Protein AF-A0A9E6U0I1-F1 (afdb_monomer)

Structure (mmCIF, N/CA/C/O backbone):
data_AF-A0A9E6U0I1-F1
#
_entry.id   AF-A0A9E6U0I1-F1
#
loop_
_atom_site.group_PDB
_atom_site.id
_atom_site.type_symbol
_atom_site.label_atom_id
_atom_site.label_alt_id
_atom_site.label_comp_id
_atom_site.label_asym_id
_atom_site.label_entity_id
_atom_site.label_seq_id
_atom_site.pdbx_PDB_ins_code
_atom_site.Cartn_x
_atom_site.Cartn_y
_atom_site.Cartn_z
_atom_site.occupancy
_atom_site.B_iso_or_equiv
_atom_site.auth_seq_id
_atom_site.auth_comp_id
_atom_site.auth_asym_id
_atom_site.auth_atom_id
_atom_site.pdbx_PDB_model_num
ATOM 1 N N . MET A 1 1 ? -12.932 24.881 -24.043 1.00 37.88 1 MET A N 1
ATOM 2 C CA . MET A 1 1 ? -13.540 24.604 -22.720 1.00 37.88 1 MET A CA 1
ATOM 3 C C . MET A 1 1 ? -12.511 23.912 -21.835 1.00 37.88 1 MET A C 1
ATOM 5 O O . MET A 1 1 ? -12.305 22.709 -21.944 1.00 37.88 1 MET A O 1
ATOM 9 N N . THR A 1 2 ? -11.794 24.676 -21.018 1.00 37.19 2 THR A N 1
ATOM 10 C CA . THR A 1 2 ? -10.800 24.166 -20.067 1.00 37.19 2 THR A CA 1
ATOM 11 C C . THR A 1 2 ? -11.525 23.614 -18.839 1.00 37.19 2 THR A C 1
ATOM 13 O O . THR A 1 2 ? -12.132 24.355 -18.073 1.00 37.19 2 THR A O 1
A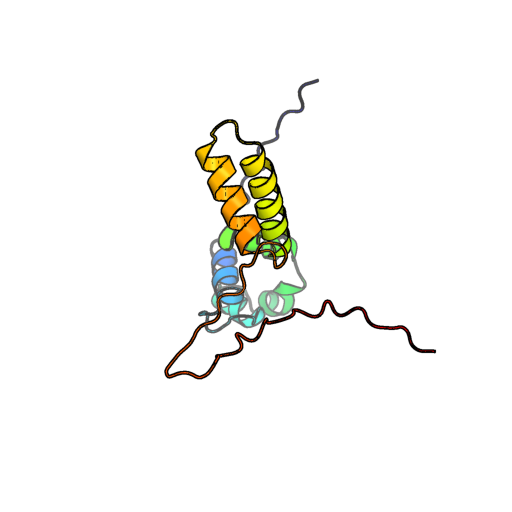TOM 16 N N . LYS A 1 3 ? -11.506 22.287 -18.661 1.00 42.38 3 LYS A N 1
ATOM 17 C CA . LYS A 1 3 ? -12.013 21.639 -17.444 1.00 42.38 3 LYS A CA 1
ATOM 18 C C . LYS A 1 3 ? -11.131 22.084 -16.276 1.00 42.38 3 LYS A C 1
ATOM 20 O O . LYS A 1 3 ? -9.962 21.702 -16.217 1.00 42.38 3 LYS A O 1
ATOM 25 N N . SER A 1 4 ? -11.662 22.905 -15.371 1.00 42.56 4 SER A N 1
ATOM 26 C CA . SER A 1 4 ? -10.955 23.251 -14.142 1.00 42.56 4 SER A CA 1
ATOM 27 C C . SER A 1 4 ? -10.751 21.970 -13.327 1.00 42.56 4 SER A C 1
ATOM 29 O O . SER A 1 4 ? -11.694 21.242 -13.012 1.00 42.56 4 SER A O 1
ATOM 31 N N . LYS A 1 5 ? -9.491 21.642 -13.023 1.00 46.53 5 LYS A N 1
ATOM 32 C CA . LYS A 1 5 ? -9.167 20.645 -12.000 1.00 46.53 5 LYS A CA 1
ATOM 33 C C . LYS A 1 5 ? -9.635 21.225 -10.668 1.00 46.53 5 LYS A C 1
ATOM 35 O O . LYS A 1 5 ? -8.918 22.012 -10.056 1.00 46.53 5 LYS A O 1
ATOM 40 N N . GLN A 1 6 ? -10.837 20.863 -10.231 1.00 43.41 6 GLN A N 1
ATOM 41 C CA . GLN A 1 6 ? -11.248 21.083 -8.850 1.00 43.41 6 GLN A CA 1
ATOM 42 C C . GLN A 1 6 ? -10.258 20.332 -7.954 1.00 43.41 6 GLN A C 1
ATOM 44 O O . GLN A 1 6 ? -10.206 19.101 -7.948 1.00 43.41 6 GLN A O 1
ATOM 49 N N . LYS A 1 7 ? -9.410 21.089 -7.253 1.00 43.88 7 LYS A N 1
ATOM 50 C CA . LYS A 1 7 ? -8.525 20.586 -6.203 1.00 43.88 7 LYS A CA 1
ATOM 51 C C . LYS A 1 7 ? -9.449 20.001 -5.130 1.00 43.88 7 LYS A C 1
ATOM 53 O O . LYS A 1 7 ? -10.224 20.743 -4.529 1.00 43.88 7 LYS A O 1
ATOM 58 N N . ALA A 1 8 ? -9.470 18.675 -4.991 1.00 49.97 8 ALA A N 1
ATOM 59 C CA . ALA A 1 8 ? -10.316 18.005 -4.009 1.00 49.97 8 ALA A CA 1
ATOM 60 C C . ALA A 1 8 ? -9.997 18.580 -2.621 1.00 49.97 8 ALA A C 1
ATOM 62 O O . ALA A 1 8 ? -8.826 18.632 -2.251 1.00 49.97 8 ALA A O 1
ATOM 63 N N . LYS A 1 9 ? -11.016 19.060 -1.895 1.00 55.59 9 LYS A N 1
ATOM 64 C CA . LYS A 1 9 ? -10.863 19.473 -0.493 1.00 55.59 9 LYS A CA 1
ATOM 65 C C . LYS A 1 9 ? -10.225 18.316 0.276 1.00 55.59 9 LYS A C 1
ATOM 67 O O . LYS A 1 9 ? -10.755 17.205 0.240 1.00 55.59 9 LYS A O 1
ATOM 72 N N . GLU A 1 10 ? -9.106 18.594 0.931 1.00 61.09 10 GLU A N 1
ATOM 73 C CA . GLU A 1 10 ? -8.453 17.682 1.868 1.00 61.09 10 GLU A CA 1
ATOM 74 C C . GLU A 1 10 ? -9.483 17.301 2.937 1.00 61.09 10 GLU A C 1
ATOM 76 O O . GLU A 1 10 ? -10.172 18.161 3.494 1.00 61.09 10 GLU A O 1
ATOM 81 N N . LYS A 1 11 ? -9.717 16.001 3.112 1.00 68.06 11 LYS A N 1
ATOM 82 C CA . LYS A 1 11 ? -10.776 15.512 3.991 1.00 68.06 11 LYS A CA 1
ATOM 83 C C . LYS A 1 11 ? -10.214 15.507 5.408 1.00 68.06 11 LYS A C 1
ATOM 85 O O . LYS A 1 11 ? -9.438 14.627 5.755 1.00 68.06 11 LYS A O 1
ATOM 90 N N . GLU A 1 12 ? -10.570 16.505 6.208 1.00 81.25 12 GLU A N 1
ATOM 91 C CA . GLU A 1 12 ? -10.095 16.588 7.591 1.00 81.25 12 GLU A CA 1
ATOM 92 C C . GLU A 1 12 ? -10.776 15.517 8.458 1.00 81.25 12 GLU A C 1
ATOM 94 O O . GLU A 1 12 ? -11.998 15.514 8.634 1.00 81.25 12 GLU A O 1
ATOM 99 N N . PHE A 1 13 ? -9.979 14.589 8.992 1.00 87.38 13 PHE A N 1
ATOM 100 C CA . PHE A 1 13 ? -10.427 13.583 9.955 1.00 87.38 13 PHE A CA 1
ATOM 101 C C . PHE A 1 13 ? -10.227 14.079 11.384 1.00 87.38 13 P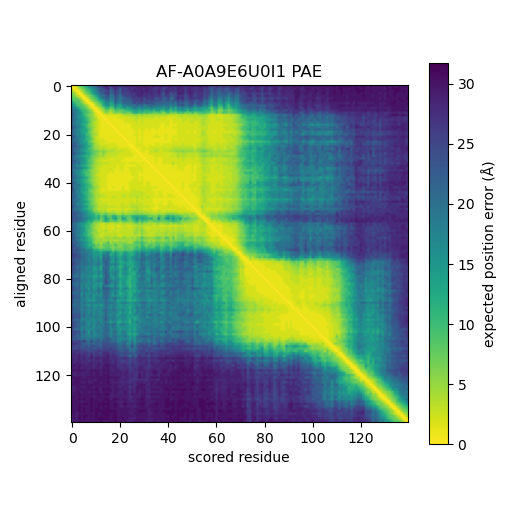HE A C 1
ATOM 103 O O . PHE A 1 13 ? -9.235 14.734 11.703 1.00 87.38 13 PHE A O 1
ATOM 110 N N . THR A 1 14 ? -11.139 13.714 12.283 1.00 90.69 14 THR A N 1
ATOM 111 C CA . THR A 1 14 ? -10.980 14.048 13.700 1.00 90.69 14 THR A CA 1
ATOM 112 C C . THR A 1 14 ? -9.870 13.204 14.342 1.00 90.69 14 THR A C 1
ATOM 114 O O . THR A 1 14 ? -9.621 12.070 13.916 1.00 90.69 14 THR A O 1
ATOM 117 N N . PRO A 1 15 ? -9.250 13.671 15.443 1.00 90.44 15 PRO A N 1
ATOM 118 C CA . PRO A 1 15 ? -8.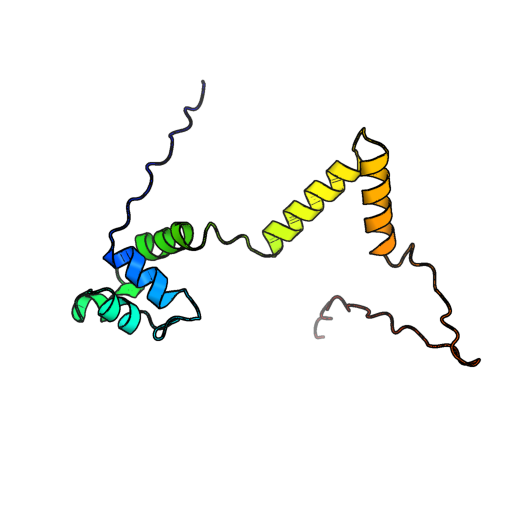253 12.882 16.168 1.00 90.44 15 PRO A CA 1
ATOM 119 C C . PRO A 1 15 ? -8.760 11.500 16.611 1.00 90.44 15 PRO A C 1
ATOM 121 O O . PRO A 1 15 ? -7.991 10.542 16.647 1.00 90.44 15 PRO A O 1
ATOM 124 N N . GLN A 1 16 ? -10.055 11.368 16.924 1.00 91.88 16 GLN A N 1
ATOM 125 C CA . GLN A 1 16 ? -10.660 10.076 17.271 1.00 91.88 16 GLN A CA 1
ATOM 126 C C . GLN A 1 16 ? -10.728 9.132 16.064 1.00 91.88 16 GLN A C 1
ATOM 128 O O . GLN A 1 16 ? -10.446 7.944 16.197 1.00 91.88 16 GLN A O 1
ATOM 133 N N . GLN A 1 17 ? -11.057 9.647 14.877 1.00 91.94 17 GLN A N 1
ATOM 134 C CA . GLN A 1 17 ? -11.104 8.853 13.646 1.00 91.94 17 GLN A CA 1
ATOM 135 C C . GLN A 1 17 ? -9.716 8.336 13.256 1.00 91.94 17 GLN A C 1
ATOM 137 O O . GLN A 1 17 ? -9.576 7.167 12.899 1.00 91.94 17 GLN A O 1
ATOM 142 N N . ILE A 1 18 ? -8.690 9.178 13.402 1.00 90.06 18 ILE A N 1
ATOM 143 C CA . ILE A 1 18 ? -7.293 8.798 13.163 1.00 90.06 18 ILE A CA 1
ATOM 144 C C . ILE A 1 18 ? -6.856 7.719 14.161 1.00 90.06 18 ILE A C 1
ATOM 146 O O . ILE A 1 18 ? -6.359 6.671 13.752 1.00 90.06 18 ILE A O 1
ATOM 150 N N . LYS A 1 19 ? -7.113 7.913 15.464 1.00 92.69 19 LYS A N 1
ATOM 151 C CA . LYS A 1 19 ? -6.806 6.909 16.501 1.00 92.69 19 LYS A CA 1
ATOM 152 C C . LYS A 1 19 ? -7.498 5.576 16.236 1.00 92.69 19 LYS A C 1
ATOM 154 O O . LYS A 1 19 ? -6.864 4.533 16.361 1.00 92.69 19 LYS A O 1
ATOM 159 N N . PHE A 1 20 ? -8.774 5.598 15.851 1.00 93.69 20 PHE A N 1
ATOM 160 C CA . PHE A 1 20 ? -9.503 4.385 15.482 1.00 93.69 20 PHE A CA 1
ATOM 161 C C . PHE A 1 20 ? -8.802 3.647 14.345 1.00 93.69 20 PHE A C 1
ATOM 163 O O . PHE A 1 20 ? -8.568 2.447 14.452 1.00 93.69 20 PHE A O 1
ATOM 170 N N . ALA A 1 21 ? -8.437 4.361 13.282 1.00 90.69 21 ALA A N 1
ATOM 171 C CA . ALA A 1 21 ? -7.783 3.759 12.135 1.00 90.69 21 ALA A CA 1
ATOM 172 C C . ALA A 1 21 ? -6.418 3.157 12.503 1.00 90.69 21 ALA A C 1
ATOM 174 O O . ALA A 1 21 ? -6.143 2.018 12.133 1.00 90.69 21 ALA A O 1
ATOM 175 N N . MET A 1 22 ? -5.612 3.854 13.309 1.00 89.75 22 MET A N 1
ATOM 176 C CA . MET A 1 22 ? -4.360 3.303 13.838 1.00 89.75 22 MET A CA 1
ATOM 177 C C . MET A 1 22 ? -4.602 2.015 14.634 1.00 89.75 22 MET A C 1
ATOM 179 O O . MET A 1 22 ? -3.914 1.021 14.433 1.00 89.75 22 MET A O 1
ATOM 183 N N . PHE A 1 23 ? -5.611 2.001 15.505 1.00 93.62 23 PHE A N 1
ATOM 184 C CA . PHE A 1 23 ? -5.922 0.842 16.337 1.00 93.62 23 PHE A CA 1
ATOM 185 C C . PHE A 1 23 ? -6.565 -0.333 15.595 1.00 93.62 23 PHE A C 1
ATOM 187 O O . PHE A 1 23 ? -6.552 -1.452 16.107 1.00 93.62 23 PHE A O 1
ATOM 194 N N . TYR A 1 24 ? -7.197 -0.087 14.449 1.00 92.25 24 TYR A N 1
ATOM 195 C CA . TYR A 1 24 ? -7.928 -1.107 13.701 1.00 92.25 24 TYR A CA 1
ATOM 196 C C . TYR A 1 24 ? -7.097 -1.703 12.559 1.00 92.25 24 TYR A C 1
ATOM 198 O O . TYR A 1 24 ? -7.192 -2.904 12.313 1.00 92.25 24 TYR A O 1
ATOM 206 N N . TYR A 1 25 ? -6.262 -0.894 11.895 1.00 87.56 25 TYR A N 1
ATOM 207 C CA . TYR A 1 25 ? -5.539 -1.294 10.682 1.00 87.56 25 TYR A CA 1
ATOM 208 C C . TYR A 1 25 ? -4.045 -1.566 10.873 1.00 87.56 25 TYR A C 1
ATOM 210 O O . TYR A 1 25 ? -3.453 -2.186 9.992 1.00 87.56 25 TYR A O 1
ATOM 218 N N . LEU A 1 26 ? -3.420 -1.134 11.974 1.00 86.44 26 LEU A N 1
ATOM 219 C CA . LEU A 1 26 ? -2.009 -1.444 12.224 1.00 86.44 26 LEU A CA 1
ATOM 220 C C . LEU A 1 26 ? -1.877 -2.826 12.882 1.00 86.44 26 LEU A C 1
ATOM 222 O O . LEU A 1 26 ? -2.454 -3.006 13.957 1.00 86.44 26 LEU A O 1
ATOM 226 N N . PRO A 1 27 ? -1.119 -3.772 12.290 1.00 87.12 27 PRO A N 1
ATOM 227 C CA . PRO A 1 27 ? -0.939 -5.123 12.834 1.00 87.12 27 PRO A CA 1
ATOM 228 C C . PRO A 1 27 ? -0.401 -5.144 14.267 1.00 87.12 27 PRO A C 1
ATOM 230 O O . PRO A 1 27 ? -0.800 -5.988 15.062 1.00 87.12 27 PRO A O 1
ATOM 233 N N . ASP A 1 28 ? 0.439 -4.168 14.614 1.00 88.50 28 ASP A N 1
ATOM 234 C CA . ASP A 1 28 ? 1.053 -4.049 15.942 1.00 88.50 28 ASP A CA 1
ATOM 235 C C . ASP A 1 28 ? 0.078 -3.518 17.007 1.00 88.50 28 ASP A C 1
ATOM 237 O O . ASP A 1 28 ? 0.409 -3.428 18.192 1.00 88.50 28 ASP A O 1
ATOM 241 N N . SER A 1 29 ? -1.139 -3.127 16.613 1.00 89.12 29 SER A N 1
ATOM 242 C CA . SER A 1 29 ? -2.140 -2.669 17.564 1.00 89.12 29 SER A CA 1
ATOM 243 C C . SER A 1 29 ? -2.734 -3.838 18.361 1.00 89.12 29 SER A C 1
ATOM 245 O O . SER A 1 29 ? -3.210 -4.803 17.762 1.00 89.12 29 SER A O 1
ATOM 247 N N . PRO A 1 30 ? -2.900 -3.705 19.694 1.00 92.00 30 PRO A N 1
ATOM 248 C CA . PRO A 1 30 ? -3.608 -4.694 20.517 1.00 92.00 30 PRO A CA 1
ATOM 249 C C . PRO A 1 30 ? -5.059 -4.971 20.094 1.00 92.00 30 PRO A C 1
ATOM 251 O O . PRO A 1 30 ? -5.674 -5.923 20.564 1.00 92.00 30 PRO A O 1
ATOM 254 N N . THR A 1 31 ? -5.643 -4.103 19.266 1.00 95.50 31 THR A N 1
ATOM 255 C CA . THR A 1 31 ? -7.024 -4.211 18.779 1.00 95.50 31 THR A CA 1
ATOM 256 C C . THR A 1 31 ? -7.099 -4.362 17.262 1.00 95.50 31 THR A C 1
ATOM 258 O O . THR A 1 31 ? -8.157 -4.113 16.683 1.00 95.50 31 THR A O 1
ATOM 261 N N . TYR A 1 32 ? -5.996 -4.756 16.617 1.00 92.19 32 TYR A N 1
ATOM 262 C CA . TYR A 1 32 ? -5.944 -4.982 15.177 1.00 92.19 32 TYR A CA 1
ATOM 263 C C . TYR A 1 32 ? -7.096 -5.885 14.712 1.00 92.19 32 TYR A C 1
ATOM 265 O O . TYR A 1 32 ? -7.382 -6.919 15.317 1.00 92.19 32 TYR A O 1
ATOM 273 N N . GLY A 1 33 ? -7.816 -5.457 13.673 1.00 89.88 33 GLY A N 1
ATOM 274 C CA . GLY A 1 33 ? -8.964 -6.191 13.137 1.00 89.88 33 GLY A CA 1
ATOM 275 C C . GLY A 1 33 ? -10.211 -6.225 14.037 1.00 89.88 33 GLY A C 1
ATOM 276 O O . GLY A 1 33 ? -11.244 -6.744 13.611 1.00 89.88 33 GLY A O 1
ATOM 277 N N . ASN A 1 34 ? -10.197 -5.616 15.231 1.00 95.19 34 ASN A N 1
ATOM 278 C CA . ASN A 1 34 ? -11.341 -5.569 16.146 1.00 95.19 34 ASN A CA 1
ATOM 279 C C . ASN A 1 34 ? -11.975 -4.172 16.224 1.00 95.19 34 ASN A C 1
ATOM 281 O O . ASN A 1 34 ? -11.694 -3.385 17.128 1.00 95.19 34 ASN A O 1
ATOM 285 N N . ALA A 1 35 ? -12.910 -3.887 15.314 1.00 93.44 35 ALA A N 1
ATOM 286 C CA . ALA A 1 35 ? -13.475 -2.548 15.144 1.00 93.44 35 ALA A CA 1
ATOM 287 C C . ALA A 1 35 ? -14.107 -1.974 16.424 1.00 93.44 35 ALA A C 1
ATOM 289 O O . ALA A 1 35 ? -13.920 -0.799 16.737 1.00 93.44 35 ALA A O 1
ATOM 290 N N . ARG A 1 36 ? -14.835 -2.790 17.198 1.00 95.12 36 ARG A N 1
ATOM 291 C CA . ARG A 1 36 ? -15.469 -2.316 18.436 1.00 95.12 36 ARG A CA 1
ATOM 292 C C . ARG A 1 36 ? -14.421 -1.908 19.469 1.00 95.12 36 ARG A C 1
ATOM 294 O O . ARG A 1 36 ? -14.551 -0.844 20.069 1.00 95.12 36 ARG A O 1
ATOM 301 N N . GLN A 1 37 ? -13.405 -2.741 19.686 1.00 97.19 37 GLN A N 1
ATOM 302 C CA . GLN A 1 37 ? -12.364 -2.448 20.671 1.00 97.19 37 GLN A CA 1
ATOM 303 C C . GLN A 1 37 ? -11.497 -1.264 20.233 1.00 97.19 37 GLN A C 1
ATOM 305 O O . GLN A 1 37 ? -11.237 -0.381 21.047 1.00 97.19 37 GLN A O 1
ATOM 310 N N . SER A 1 38 ? -11.138 -1.174 18.948 1.00 96.31 38 SER A N 1
ATOM 311 C CA . SER A 1 38 ? -10.421 -0.018 18.396 1.00 96.31 38 SER A CA 1
ATOM 312 C C . SER A 1 38 ? -11.208 1.282 18.589 1.00 96.31 38 SER A C 1
ATOM 314 O O . SER A 1 38 ? -10.632 2.310 18.937 1.00 96.31 38 SER A O 1
ATOM 316 N N . ALA A 1 39 ? -12.534 1.245 18.409 1.00 95.12 39 ALA A N 1
ATOM 317 C CA . ALA A 1 39 ? -13.404 2.409 18.568 1.00 95.12 39 ALA A CA 1
ATOM 318 C C . ALA A 1 39 ? -13.512 2.867 20.028 1.00 95.12 39 ALA A C 1
ATOM 320 O O . ALA A 1 39 ? -13.343 4.052 20.317 1.00 95.12 39 ALA A O 1
ATOM 321 N N . LEU A 1 40 ? -13.709 1.932 20.959 1.00 96.75 40 LEU A N 1
ATOM 322 C CA . LEU A 1 40 ? -13.707 2.237 22.391 1.00 96.75 40 LEU A CA 1
ATOM 323 C C . LEU A 1 40 ? -12.378 2.874 22.815 1.00 96.75 40 LEU A C 1
ATOM 325 O O . LEU A 1 40 ? -12.359 3.898 23.494 1.00 96.75 40 LEU A O 1
ATOM 329 N N . ARG A 1 41 ? -11.260 2.314 22.344 1.00 96.06 41 ARG A N 1
ATOM 330 C CA . ARG A 1 41 ? -9.907 2.801 22.645 1.00 96.06 41 ARG A CA 1
ATOM 331 C C . ARG A 1 41 ? -9.614 4.169 22.022 1.00 96.06 41 ARG A C 1
ATOM 333 O O . ARG A 1 41 ? -8.849 4.953 22.577 1.00 96.06 41 ARG A O 1
ATOM 340 N N . ALA A 1 42 ? -10.250 4.476 20.895 1.00 94.94 42 ALA A N 1
ATOM 341 C CA . ALA A 1 42 ? -10.200 5.783 20.250 1.00 94.94 42 ALA A CA 1
ATOM 342 C C . ALA A 1 42 ? -11.103 6.842 20.915 1.00 94.94 42 ALA A C 1
ATOM 344 O O . ALA A 1 42 ? -11.040 8.011 20.531 1.00 94.94 42 ALA A O 1
ATOM 345 N N . GLY A 1 43 ? -11.900 6.466 21.924 1.00 95.88 43 GLY A N 1
ATOM 346 C CA . GLY A 1 43 ? -12.748 7.378 22.697 1.00 95.88 43 GLY A CA 1
ATOM 347 C C . GLY A 1 43 ? -14.180 7.521 22.176 1.00 95.88 43 GLY A C 1
ATOM 348 O O . GLY A 1 43 ? -14.873 8.465 22.556 1.00 95.88 43 GLY A O 1
ATOM 349 N N . PHE A 1 44 ? -14.641 6.612 21.312 1.00 94.62 44 PHE A N 1
ATOM 350 C CA . PHE A 1 44 ? -16.045 6.569 20.908 1.00 94.62 44 PHE A CA 1
ATOM 351 C C . PHE A 1 44 ? -16.923 5.955 22.007 1.00 94.62 44 PHE A C 1
ATOM 353 O O . PHE A 1 44 ? -16.491 5.097 22.777 1.00 94.62 44 PHE A O 1
ATOM 360 N N . SER A 1 45 ? -18.201 6.343 22.045 1.00 95.56 45 SER A N 1
ATOM 361 C CA . SER A 1 45 ? -19.168 5.728 22.962 1.00 95.56 45 SER A CA 1
ATOM 362 C C . SER A 1 45 ? -19.375 4.244 22.646 1.00 95.56 45 SER A C 1
ATOM 364 O O . SER A 1 45 ? -19.264 3.821 21.493 1.00 95.56 45 SER A O 1
ATOM 366 N N . ASP A 1 46 ? -19.739 3.439 23.646 1.00 95.25 46 ASP A N 1
ATOM 367 C CA . ASP A 1 46 ? -20.000 2.007 23.441 1.00 95.25 46 ASP A CA 1
ATOM 368 C C . ASP A 1 46 ? -21.136 1.766 22.433 1.00 95.25 46 ASP A C 1
ATOM 370 O O . ASP A 1 46 ? -21.011 0.934 21.532 1.00 95.25 46 ASP A O 1
ATOM 374 N N . LYS A 1 47 ? -22.204 2.574 22.496 1.00 94.19 47 LYS A N 1
ATOM 375 C CA . LYS A 1 47 ? -23.320 2.520 21.537 1.00 94.19 47 LYS A CA 1
ATOM 376 C C . LYS A 1 47 ? -22.857 2.752 20.095 1.00 94.19 47 LYS A C 1
ATOM 378 O O . LYS A 1 47 ? -23.336 2.072 19.185 1.00 94.19 47 LYS A O 1
ATOM 383 N N . TYR A 1 48 ? -21.949 3.707 19.880 1.00 92.81 48 TYR A N 1
ATOM 384 C CA . TYR A 1 48 ? -21.382 3.972 18.558 1.00 92.81 48 TYR A CA 1
ATOM 385 C C . TYR A 1 48 ? -20.429 2.853 18.132 1.00 92.81 48 TYR A C 1
ATOM 387 O O . TYR A 1 48 ? -20.568 2.317 17.038 1.00 92.81 48 TYR A O 1
ATOM 395 N N . SER A 1 49 ? -19.538 2.431 19.029 1.00 93.81 49 SER A N 1
ATOM 396 C CA . SER A 1 49 ? -18.522 1.400 18.792 1.00 93.81 49 SER A CA 1
ATOM 397 C C . SER A 1 49 ? -19.118 0.055 18.372 1.00 93.81 49 SER A C 1
ATOM 399 O O . SER A 1 49 ? -18.568 -0.614 17.503 1.00 93.81 49 SER A O 1
ATOM 401 N N . ARG A 1 50 ? -20.279 -0.332 18.921 1.00 93.94 50 ARG A N 1
ATOM 402 C CA . ARG A 1 50 ? -21.006 -1.549 18.506 1.00 93.94 50 ARG A CA 1
ATOM 403 C C . ARG A 1 50 ? -21.512 -1.505 17.063 1.00 93.94 50 ARG A C 1
ATOM 405 O O . ARG A 1 50 ? -21.748 -2.551 16.477 1.00 93.94 50 ARG A O 1
ATOM 412 N N . ASN A 1 51 ? -21.695 -0.310 16.508 1.00 92.56 51 ASN A N 1
ATOM 413 C CA . ASN A 1 51 ? -22.298 -0.096 15.194 1.00 92.56 51 ASN A CA 1
ATOM 414 C C . ASN A 1 51 ? -21.350 0.602 14.210 1.00 92.56 51 ASN A C 1
ATOM 416 O O . ASN A 1 51 ? -21.790 0.983 13.129 1.00 92.56 51 ASN A O 1
ATOM 420 N N . ILE A 1 52 ? -20.078 0.805 14.567 1.00 89.62 52 ILE A N 1
ATOM 421 C CA . ILE A 1 52 ? -19.152 1.667 13.817 1.00 89.62 52 ILE A CA 1
ATOM 422 C C . ILE A 1 52 ? -18.905 1.168 12.388 1.00 89.62 52 ILE A C 1
ATOM 424 O O . ILE A 1 52 ? -18.776 1.964 11.469 1.00 89.62 52 ILE A O 1
ATOM 428 N N . THR A 1 53 ? -18.919 -0.147 12.170 1.00 86.25 53 THR A N 1
ATOM 429 C CA . THR A 1 53 ? -18.748 -0.758 10.842 1.00 86.25 53 THR A CA 1
ATOM 430 C C . THR A 1 53 ? -20.012 -0.713 9.986 1.00 86.25 53 THR A C 1
ATOM 432 O O . THR A 1 53 ? -19.934 -0.863 8.771 1.00 86.25 53 THR A O 1
ATOM 435 N N . VAL A 1 54 ? -21.175 -0.493 10.603 1.00 84.56 54 VAL A N 1
ATOM 436 C CA . VAL A 1 54 ? -22.484 -0.459 9.932 1.00 84.56 54 VAL A CA 1
ATOM 437 C C . VAL A 1 54 ? -22.902 0.984 9.652 1.00 84.56 54 VAL A C 1
ATOM 439 O O . VAL A 1 54 ? -23.438 1.304 8.592 1.00 84.56 54 VAL A O 1
ATOM 442 N N . LYS A 1 55 ? -22.629 1.888 10.596 1.00 68.75 55 LYS A N 1
ATOM 443 C CA . LYS A 1 55 ? -22.905 3.315 10.475 1.00 68.75 55 LYS A CA 1
ATOM 444 C C . LYS A 1 55 ? -21.667 4.036 9.964 1.00 68.75 55 LYS A C 1
ATOM 446 O O . LYS A 1 55 ? -20.700 4.213 10.692 1.00 68.75 55 LYS A O 1
ATOM 451 N N . ASN A 1 56 ? -21.787 4.595 8.762 1.00 66.81 56 ASN A N 1
ATOM 452 C CA . ASN A 1 56 ? -20.846 5.576 8.220 1.00 66.81 56 ASN A CA 1
ATOM 453 C C . ASN A 1 56 ? -19.516 4.973 7.706 1.00 66.81 56 ASN A C 1
ATOM 455 O O . ASN A 1 56 ? -18.430 5.467 7.993 1.00 66.81 56 ASN A O 1
ATOM 459 N N . LEU A 1 57 ? -19.622 3.940 6.858 1.00 77.75 57 LEU A N 1
ATOM 460 C CA . LEU A 1 57 ? -18.502 3.300 6.145 1.00 77.75 57 LEU A CA 1
ATOM 461 C C . LEU A 1 57 ? -17.624 4.274 5.342 1.00 77.75 57 LEU A C 1
ATOM 463 O O . LEU A 1 57 ? -16.467 3.964 5.078 1.00 77.75 57 LEU A O 1
ATOM 467 N N . ASN A 1 58 ? -18.161 5.425 4.931 1.00 83.56 58 ASN A N 1
ATOM 468 C CA . ASN A 1 58 ? -17.459 6.350 4.044 1.00 83.56 58 ASN A CA 1
ATOM 469 C C . ASN A 1 58 ? -16.200 6.918 4.705 1.00 83.56 58 ASN A C 1
ATOM 471 O O . ASN A 1 58 ? -15.112 6.739 4.171 1.00 83.56 58 ASN A O 1
ATOM 475 N N . TRP A 1 59 ? -16.309 7.504 5.904 1.00 86.69 59 TRP A N 1
ATOM 476 C CA . TRP A 1 59 ? -15.127 8.066 6.566 1.00 86.69 59 TRP A CA 1
ATOM 477 C C . TRP A 1 59 ? -14.124 6.983 6.982 1.00 86.69 59 TRP A C 1
ATOM 479 O O . TRP A 1 59 ? -12.928 7.237 6.944 1.00 86.69 59 TRP A O 1
ATOM 489 N N . ILE A 1 60 ? -14.587 5.773 7.328 1.00 86.75 60 ILE A N 1
ATOM 490 C CA . ILE A 1 60 ? -13.714 4.640 7.681 1.00 86.75 60 ILE A CA 1
ATOM 491 C C . ILE A 1 60 ? -12.894 4.181 6.473 1.00 86.75 60 ILE A C 1
ATOM 493 O O . ILE A 1 60 ? -11.718 3.861 6.614 1.00 86.75 60 ILE A O 1
ATOM 497 N N . LYS A 1 61 ? -13.500 4.153 5.283 1.00 82.00 61 LYS A N 1
ATOM 498 C CA . LYS A 1 61 ? -12.784 3.863 4.035 1.00 82.00 61 LYS A CA 1
ATOM 499 C C . LYS A 1 61 ? -11.794 4.973 3.701 1.00 82.00 61 LYS A C 1
ATOM 501 O O . LYS A 1 61 ? -10.666 4.690 3.314 1.00 82.00 61 LYS A O 1
ATOM 506 N N . ASP A 1 62 ? -12.209 6.223 3.874 1.00 84.06 62 ASP A N 1
ATOM 507 C CA . ASP A 1 62 ? -11.392 7.370 3.495 1.00 84.06 62 ASP A CA 1
ATOM 508 C C . ASP A 1 62 ? -10.189 7.559 4.434 1.00 84.06 62 ASP A C 1
ATOM 510 O O . ASP A 1 62 ? -9.094 7.839 3.960 1.00 84.06 62 ASP A O 1
ATOM 514 N N . VAL A 1 63 ? -10.347 7.335 5.744 1.00 82.88 63 VAL A N 1
ATOM 515 C CA . VAL A 1 63 ? -9.251 7.495 6.719 1.00 82.88 63 VAL A CA 1
ATOM 516 C C . VAL A 1 63 ? -8.138 6.464 6.507 1.00 82.88 63 VAL A C 1
ATOM 518 O O . VAL A 1 63 ? -6.970 6.754 6.746 1.00 82.88 63 VAL A O 1
ATOM 521 N N . VAL A 1 64 ? -8.472 5.275 5.990 1.00 75.56 64 VAL A N 1
ATOM 522 C CA . VAL A 1 64 ? -7.479 4.265 5.579 1.00 75.56 64 VAL A CA 1
ATOM 523 C C . VAL A 1 64 ? -6.664 4.740 4.395 1.00 75.56 64 VAL A C 1
ATOM 525 O O . VAL A 1 64 ? -5.454 4.547 4.375 1.00 75.56 64 VAL A O 1
ATOM 528 N N . LEU A 1 65 ? -7.325 5.341 3.404 1.00 72.81 65 LEU A N 1
ATOM 529 C CA . LEU A 1 65 ? -6.653 5.856 2.214 1.00 72.81 65 LEU A CA 1
ATOM 530 C C . LEU A 1 65 ? -5.703 7.004 2.560 1.00 72.81 65 LEU A C 1
ATOM 532 O O . LEU A 1 65 ? -4.687 7.157 1.884 1.00 72.81 65 LEU A O 1
ATOM 536 N N . GLU A 1 66 ? -6.028 7.770 3.600 1.00 70.69 66 GLU A N 1
ATOM 537 C CA . GLU A 1 66 ? -5.203 8.876 4.077 1.00 70.69 66 GLU A CA 1
ATOM 538 C C . GLU A 1 66 ? -4.003 8.391 4.905 1.00 70.69 66 GLU A C 1
ATOM 540 O O . GLU A 1 66 ? -2.878 8.809 4.656 1.00 70.69 66 GLU A O 1
ATOM 545 N N . ILE A 1 67 ? -4.209 7.461 5.849 1.00 67.94 67 ILE A N 1
ATOM 546 C CA . ILE A 1 67 ? -3.148 6.988 6.761 1.00 67.94 67 ILE A CA 1
ATOM 547 C C . ILE A 1 67 ? -2.260 5.920 6.113 1.00 67.94 67 ILE A C 1
ATOM 549 O O . ILE A 1 67 ? -1.041 5.963 6.240 1.00 67.94 67 ILE A O 1
ATOM 553 N N . GLY A 1 68 ? -2.859 4.938 5.436 1.00 61.44 68 GLY A N 1
ATOM 554 C CA . GLY A 1 68 ? -2.140 3.839 4.779 1.00 61.44 68 GLY A CA 1
ATOM 555 C C . GLY A 1 68 ? -1.689 4.162 3.353 1.00 61.44 68 GLY A C 1
ATOM 556 O O . GLY A 1 68 ? -1.061 3.330 2.697 1.00 61.44 68 GLY A O 1
ATOM 557 N N . GLY A 1 69 ? -2.035 5.350 2.849 1.00 61.25 69 GLY A N 1
ATOM 558 C CA . GLY A 1 69 ? -1.940 5.689 1.436 1.00 61.25 69 GLY A CA 1
ATOM 559 C C . GLY A 1 69 ? -2.971 4.935 0.587 1.00 61.25 69 GLY A C 1
ATOM 560 O O . GLY A 1 69 ? -3.612 3.969 1.007 1.00 61.25 69 GLY A O 1
ATOM 561 N N . LYS A 1 70 ? -3.141 5.356 -0.674 1.00 59.50 70 LYS A N 1
ATOM 562 C CA . LYS A 1 70 ? -3.944 4.595 -1.645 1.00 59.50 70 LYS A CA 1
ATOM 563 C C . LYS A 1 70 ? -3.300 3.226 -1.838 1.00 59.50 70 LYS A C 1
ATOM 565 O O . LYS A 1 70 ? -2.361 3.132 -2.626 1.00 59.50 70 LYS A O 1
ATOM 570 N N . GLY A 1 71 ? -3.828 2.197 -1.172 1.00 55.56 71 GLY A N 1
ATOM 571 C CA . GLY A 1 71 ? -3.392 0.811 -1.323 1.00 55.56 71 GLY A CA 1
ATOM 572 C C . GLY A 1 71 ? -3.204 0.485 -2.802 1.00 55.56 71 GLY A C 1
ATOM 573 O O . GLY A 1 71 ? -4.159 0.456 -3.586 1.00 55.56 71 GLY A O 1
ATOM 574 N N . VAL A 1 72 ? -1.949 0.352 -3.227 1.00 57.75 72 VAL A N 1
ATOM 575 C CA . VAL A 1 72 ? -1.649 -0.033 -4.599 1.00 57.75 72 VAL A CA 1
ATOM 576 C C . VAL A 1 72 ? -1.702 -1.547 -4.603 1.00 57.75 72 VAL A C 1
ATOM 578 O O . VAL A 1 72 ? -0.838 -2.196 -4.027 1.00 57.75 72 VAL A O 1
ATOM 581 N N . THR A 1 73 ? -2.746 -2.115 -5.206 1.00 64.56 73 THR A N 1
ATOM 582 C CA . THR A 1 73 ? -2.832 -3.570 -5.352 1.00 64.56 73 THR A CA 1
ATOM 583 C C . THR A 1 73 ? -1.590 -4.087 -6.079 1.00 64.56 73 THR A C 1
ATOM 585 O O . THR A 1 73 ? -1.050 -3.396 -6.954 1.00 64.56 73 THR A O 1
ATOM 588 N N . LYS A 1 74 ? -1.143 -5.302 -5.738 1.00 69.25 74 LYS A N 1
ATOM 589 C CA . LYS A 1 74 ? -0.004 -5.960 -6.398 1.00 69.25 74 LYS A CA 1
ATOM 590 C C . LYS A 1 74 ? -0.151 -5.904 -7.921 1.00 69.25 74 LYS A C 1
ATOM 592 O O . LYS A 1 74 ? 0.767 -5.465 -8.603 1.00 69.25 74 LYS A O 1
ATOM 597 N N . ASP A 1 75 ? -1.343 -6.181 -8.445 1.00 71.25 75 ASP A N 1
ATOM 598 C CA . ASP A 1 75 ? -1.628 -6.133 -9.888 1.00 71.25 75 ASP A CA 1
ATOM 599 C C . ASP A 1 75 ? -1.440 -4.741 -10.493 1.00 71.25 75 ASP A C 1
ATOM 601 O O . ASP A 1 75 ? -0.947 -4.582 -11.612 1.00 71.25 75 ASP A O 1
ATOM 605 N N . LYS A 1 76 ? -1.804 -3.692 -9.749 1.00 72.38 76 LYS A N 1
ATOM 606 C CA . LYS A 1 76 ? -1.609 -2.310 -10.189 1.00 72.38 76 LYS A CA 1
ATOM 607 C C . LYS A 1 76 ? -0.127 -1.937 -10.207 1.00 72.38 76 LYS A C 1
ATOM 609 O O . LYS A 1 76 ? 0.263 -1.183 -11.100 1.00 72.38 76 LYS A O 1
ATOM 614 N N . LEU A 1 77 ? 0.678 -2.448 -9.273 1.00 76.75 77 LEU A N 1
ATOM 615 C CA . LEU A 1 77 ? 2.137 -2.295 -9.288 1.00 76.75 77 LEU A CA 1
ATOM 616 C C . LEU A 1 77 ? 2.758 -3.066 -10.452 1.00 76.75 77 LEU A C 1
ATOM 618 O O . LEU A 1 77 ? 3.497 -2.471 -11.228 1.00 76.75 77 LEU A O 1
ATOM 622 N N . VAL A 1 78 ? 2.378 -4.330 -10.646 1.00 79.94 78 VAL A N 1
ATOM 623 C CA . VAL A 1 78 ? 2.853 -5.171 -11.756 1.00 79.94 78 VAL A CA 1
ATOM 624 C C . VAL A 1 78 ? 2.541 -4.522 -13.101 1.00 79.94 78 VAL A C 1
ATOM 626 O O . VAL A 1 78 ? 3.420 -4.379 -13.943 1.00 79.94 78 VAL A O 1
ATOM 629 N N . ARG A 1 79 ? 1.313 -4.034 -13.304 1.00 82.56 79 ARG A N 1
ATOM 630 C CA . ARG A 1 79 ? 0.940 -3.333 -14.541 1.00 82.56 79 ARG A CA 1
ATOM 631 C C . ARG A 1 79 ? 1.754 -2.058 -14.759 1.00 82.56 79 ARG A C 1
ATOM 633 O O . ARG A 1 79 ? 2.062 -1.726 -15.899 1.00 82.56 79 ARG A O 1
ATOM 640 N N . LYS A 1 80 ? 2.070 -1.314 -13.696 1.00 83.25 80 LYS A N 1
ATOM 641 C CA . LYS A 1 80 ? 2.941 -0.134 -13.799 1.00 83.25 80 LYS A CA 1
ATOM 642 C C . LYS A 1 80 ? 4.370 -0.533 -14.153 1.00 83.25 80 LYS A C 1
ATOM 644 O O . LYS A 1 80 ? 4.932 0.089 -15.041 1.00 83.25 80 LYS A O 1
ATOM 649 N N . ALA A 1 81 ? 4.907 -1.568 -13.512 1.00 85.38 81 ALA A N 1
ATOM 650 C CA . ALA A 1 81 ? 6.233 -2.096 -13.806 1.00 85.38 81 ALA A CA 1
ATOM 651 C C . ALA A 1 81 ? 6.338 -2.517 -15.277 1.00 85.38 81 ALA A C 1
ATOM 653 O O . ALA A 1 81 ? 7.226 -2.041 -15.969 1.00 85.38 81 ALA A O 1
ATOM 654 N N . LYS A 1 82 ? 5.359 -3.278 -15.794 1.00 88.69 82 LYS A N 1
ATOM 655 C CA . LYS A 1 82 ? 5.288 -3.650 -17.219 1.00 88.69 82 LYS A CA 1
ATOM 656 C C . LYS A 1 82 ? 5.338 -2.434 -18.149 1.00 88.69 82 LYS A C 1
ATOM 658 O O . LYS A 1 82 ? 6.103 -2.430 -19.097 1.00 88.69 82 LYS A O 1
ATOM 663 N N . LYS A 1 83 ? 4.575 -1.377 -17.848 1.00 91.62 83 LYS A N 1
ATOM 664 C CA . LYS A 1 83 ? 4.583 -0.135 -18.645 1.00 91.62 83 LYS A CA 1
ATOM 665 C C . LYS A 1 83 ? 5.902 0.631 -18.589 1.00 91.62 83 LYS A C 1
ATOM 667 O O . LYS A 1 83 ? 6.204 1.364 -19.518 1.00 91.62 83 LYS A O 1
ATOM 672 N N . VAL A 1 84 ? 6.617 0.563 -17.469 1.00 92.69 84 VAL A N 1
ATOM 673 C CA . VAL A 1 84 ? 7.932 1.201 -17.347 1.00 92.69 84 VAL A CA 1
ATOM 674 C C . VAL A 1 84 ? 8.957 0.397 -18.134 1.00 92.69 84 VAL A C 1
ATOM 676 O O . VAL A 1 84 ? 9.676 0.996 -18.913 1.00 92.69 84 VAL A O 1
ATOM 679 N N . LEU A 1 85 ? 8.955 -0.932 -18.000 1.00 92.56 85 LEU A N 1
ATOM 680 C CA . LEU A 1 85 ? 9.837 -1.824 -18.758 1.00 92.56 85 LEU A CA 1
ATOM 681 C C . LEU A 1 85 ? 9.676 -1.630 -20.271 1.00 92.56 85 LEU A C 1
ATOM 683 O O . LEU A 1 85 ? 10.667 -1.426 -20.952 1.00 92.56 85 LEU A O 1
ATOM 687 N N . ASP A 1 86 ? 8.436 -1.606 -20.763 1.00 94.25 86 ASP A N 1
ATOM 688 C CA . ASP A 1 86 ? 8.098 -1.332 -22.168 1.00 94.25 86 ASP A CA 1
ATOM 689 C C . ASP A 1 86 ? 8.720 -0.012 -22.659 1.00 94.25 86 ASP A C 1
ATOM 691 O O . ASP A 1 86 ? 9.517 0.012 -23.588 1.00 94.25 86 ASP A O 1
ATOM 695 N N . LYS A 1 87 ? 8.487 1.084 -21.929 1.00 94.38 87 LYS A N 1
ATOM 696 C CA . LYS A 1 87 ? 9.083 2.391 -22.249 1.00 94.38 87 LYS A CA 1
ATOM 697 C C . LYS A 1 87 ? 10.604 2.423 -22.152 1.00 94.38 87 LYS A C 1
ATOM 699 O O . LYS A 1 87 ? 11.234 3.207 -22.848 1.00 94.38 87 LYS A O 1
ATOM 704 N N . SER A 1 88 ? 11.178 1.669 -21.221 1.00 93.88 88 SER A N 1
ATOM 705 C CA . SER A 1 88 ? 12.622 1.627 -21.024 1.00 93.88 88 SER A CA 1
ATOM 706 C C . SER A 1 88 ? 13.321 0.848 -22.136 1.00 93.88 88 SER A C 1
ATOM 708 O O . SER A 1 88 ? 14.464 1.172 -22.431 1.00 93.88 88 SER A O 1
ATOM 710 N N . LEU A 1 89 ? 12.643 -0.110 -22.781 1.00 93.12 89 LEU A N 1
ATOM 711 C CA . LEU A 1 89 ? 13.133 -0.761 -24.000 1.00 93.12 89 LEU A CA 1
ATOM 712 C C . LEU A 1 89 ? 13.185 0.216 -25.185 1.00 93.12 89 LEU A C 1
ATOM 714 O O . LEU A 1 89 ? 14.156 0.193 -25.931 1.00 93.12 89 LEU A O 1
ATOM 718 N N . ASP A 1 90 ? 12.202 1.113 -25.297 1.00 94.75 90 ASP A N 1
ATOM 719 C CA . ASP A 1 90 ? 12.127 2.146 -26.347 1.00 94.75 90 ASP A CA 1
ATOM 720 C C . ASP A 1 90 ? 12.914 3.434 -26.012 1.00 94.75 90 ASP A C 1
ATOM 722 O O . ASP A 1 90 ? 12.709 4.487 -26.620 1.00 94.75 90 ASP A O 1
ATOM 726 N N . SER A 1 91 ? 13.778 3.396 -24.996 1.00 94.38 91 SER A N 1
ATOM 727 C CA . SER A 1 91 ? 14.554 4.560 -24.558 1.00 94.38 91 SER A CA 1
ATOM 728 C C . SER A 1 91 ? 15.618 4.950 -25.592 1.00 94.38 91 SER A C 1
ATOM 730 O O . SER A 1 91 ? 16.370 4.101 -26.056 1.00 94.38 91 SER A O 1
ATOM 732 N N . GLU A 1 92 ? 15.754 6.250 -25.881 1.00 94.88 92 GLU A N 1
ATOM 733 C CA . GLU A 1 92 ? 16.849 6.784 -26.717 1.00 94.88 92 GLU A CA 1
ATOM 734 C C . GLU A 1 92 ? 18.225 6.658 -26.036 1.00 94.88 92 GLU A C 1
ATOM 736 O O . GLU A 1 92 ? 19.258 6.644 -26.703 1.00 94.88 92 GLU A O 1
ATOM 741 N N . ASP A 1 93 ? 18.249 6.549 -24.703 1.00 95.81 93 ASP A N 1
ATOM 742 C CA . ASP A 1 93 ? 19.455 6.184 -23.960 1.00 95.81 93 ASP A CA 1
ATOM 743 C C . ASP A 1 93 ? 19.718 4.681 -24.120 1.00 95.81 93 ASP A C 1
ATOM 745 O O . ASP A 1 93 ? 19.047 3.844 -23.503 1.00 95.81 93 ASP A O 1
ATOM 749 N N . GLU A 1 94 ? 20.719 4.362 -24.943 1.00 95.62 94 GLU A N 1
ATOM 750 C CA . GLU A 1 94 ? 21.121 2.997 -25.278 1.00 95.62 94 GLU A CA 1
ATOM 751 C C . GLU A 1 94 ? 21.456 2.164 -24.036 1.00 95.62 94 GLU A C 1
ATOM 753 O O . GLU A 1 94 ? 21.149 0.973 -23.992 1.00 95.62 94 GLU A O 1
ATOM 758 N N . LYS A 1 95 ? 22.020 2.769 -22.985 1.00 95.44 95 LYS A N 1
ATOM 759 C CA . LYS A 1 95 ? 22.355 2.039 -21.761 1.00 95.44 95 LYS A CA 1
ATOM 760 C C . LYS A 1 95 ? 21.095 1.597 -21.021 1.00 95.44 95 LYS A C 1
ATOM 762 O O . LYS A 1 95 ? 21.020 0.456 -20.573 1.00 95.44 95 LYS A O 1
ATOM 767 N N . ILE A 1 96 ? 20.092 2.473 -20.924 1.00 92.69 96 ILE A N 1
ATOM 768 C CA . ILE A 1 96 ? 18.800 2.148 -20.297 1.00 92.69 96 ILE A CA 1
ATOM 769 C C . ILE A 1 96 ? 18.083 1.051 -21.094 1.00 92.69 96 ILE A C 1
ATOM 771 O O . ILE A 1 96 ? 17.558 0.106 -20.493 1.00 92.69 96 ILE A O 1
ATOM 775 N N . ALA A 1 97 ? 18.100 1.143 -22.425 1.00 94.44 97 ALA A N 1
ATOM 776 C CA . ALA A 1 97 ? 17.515 0.131 -23.300 1.00 94.44 97 ALA A CA 1
ATOM 777 C C . ALA A 1 97 ? 18.220 -1.228 -23.148 1.00 94.44 97 ALA A C 1
ATOM 779 O O . ALA A 1 97 ? 17.560 -2.243 -22.910 1.00 94.44 97 ALA A O 1
ATOM 780 N N . GLN A 1 98 ? 19.557 -1.251 -23.186 1.00 94.31 98 GLN A N 1
ATOM 781 C CA . GLN A 1 98 ? 20.355 -2.470 -23.026 1.00 94.31 98 GLN A CA 1
ATOM 782 C C . GLN A 1 98 ? 20.180 -3.114 -21.645 1.00 94.31 98 GLN A C 1
ATOM 784 O O . GLN A 1 98 ? 19.978 -4.328 -21.558 1.00 94.31 98 GLN A O 1
ATOM 789 N N . ASP A 1 99 ? 20.216 -2.334 -20.561 1.00 93.06 99 ASP A N 1
ATOM 790 C CA . ASP A 1 99 ? 20.039 -2.857 -19.201 1.00 93.06 99 ASP A CA 1
ATOM 791 C C . ASP A 1 99 ? 18.636 -3.454 -19.014 1.00 93.06 99 ASP A C 1
ATOM 793 O O . ASP A 1 99 ? 18.478 -4.525 -18.413 1.00 93.06 99 ASP A O 1
ATOM 797 N N . THR A 1 100 ? 17.618 -2.808 -19.589 1.00 91.31 100 THR A N 1
ATOM 798 C CA . THR A 1 100 ? 16.239 -3.309 -19.567 1.00 91.31 100 THR A CA 1
ATOM 799 C C . THR A 1 100 ? 16.106 -4.598 -20.377 1.00 91.31 100 THR A C 1
ATOM 801 O O . THR A 1 100 ? 15.555 -5.579 -19.873 1.00 91.31 100 THR A O 1
ATOM 804 N N . ALA A 1 101 ? 16.668 -4.650 -21.588 1.00 90.62 101 ALA A N 1
ATOM 805 C CA . ALA A 1 101 ? 16.671 -5.847 -22.426 1.00 90.62 101 ALA A CA 1
ATOM 806 C C . ALA A 1 101 ? 17.375 -7.024 -21.732 1.00 90.62 101 ALA A C 1
ATOM 808 O O . ALA A 1 101 ? 16.837 -8.130 -21.674 1.00 90.62 101 ALA A O 1
ATOM 809 N N . LYS A 1 102 ? 18.534 -6.777 -21.109 1.00 90.00 102 LYS A N 1
ATOM 810 C CA . LYS A 1 102 ? 19.281 -7.779 -20.339 1.00 90.00 102 LYS A CA 1
ATOM 811 C C . LYS A 1 102 ? 18.483 -8.311 -19.148 1.00 90.00 102 LYS A C 1
ATOM 813 O O . LYS A 1 102 ? 18.542 -9.507 -18.863 1.00 90.00 102 LYS A O 1
ATOM 818 N N . PHE A 1 103 ? 17.745 -7.453 -18.444 1.00 88.56 103 PHE A N 1
ATOM 819 C CA . PHE A 1 103 ? 16.865 -7.877 -17.353 1.00 88.56 103 PHE A CA 1
ATOM 820 C C . PHE A 1 103 ? 15.732 -8.793 -17.849 1.00 88.56 103 PHE A C 1
ATOM 822 O O . PHE A 1 103 ? 15.479 -9.837 -17.247 1.00 88.56 103 PHE A O 1
ATOM 829 N N . ILE A 1 104 ? 15.083 -8.452 -18.967 1.00 86.75 104 ILE A N 1
ATOM 830 C CA . ILE A 1 104 ? 14.006 -9.271 -19.549 1.00 86.75 104 ILE A CA 1
ATOM 831 C C . ILE A 1 104 ? 14.537 -10.612 -20.068 1.00 86.75 104 ILE A C 1
ATOM 833 O O . ILE A 1 104 ? 13.957 -11.655 -19.770 1.00 86.75 104 ILE A O 1
ATOM 837 N N . ALA A 1 105 ? 15.677 -10.607 -20.762 1.00 84.12 105 ALA A N 1
ATOM 838 C CA . ALA A 1 105 ? 16.312 -11.824 -21.261 1.00 84.12 105 ALA A CA 1
ATOM 839 C C . ALA A 1 105 ? 16.636 -12.799 -20.117 1.00 84.12 105 ALA A C 1
ATOM 841 O O . ALA A 1 105 ? 16.296 -13.973 -20.189 1.00 84.12 105 ALA A O 1
ATOM 842 N N . LYS A 1 106 ? 17.189 -12.305 -19.002 1.00 81.44 106 LYS A N 1
ATOM 843 C CA . LYS A 1 106 ? 17.485 -13.129 -17.815 1.00 81.44 106 LYS A CA 1
ATOM 844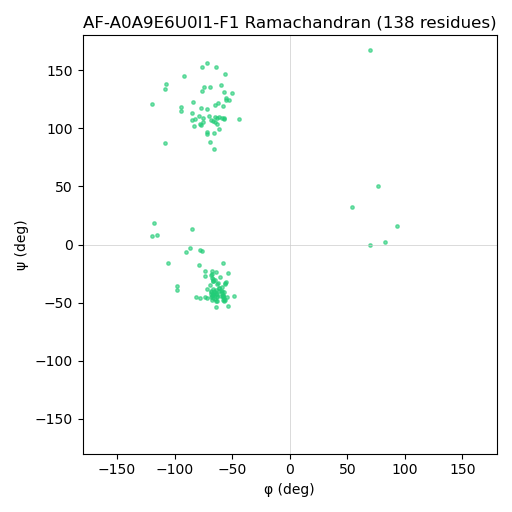 C C . LYS A 1 106 ? 16.255 -13.661 -17.085 1.00 81.44 106 LYS A C 1
ATOM 846 O O . LYS A 1 106 ? 16.366 -14.637 -16.352 1.00 81.44 106 LYS A O 1
ATOM 851 N N . THR A 1 107 ? 15.114 -12.990 -17.207 1.00 79.12 107 THR A N 1
ATOM 852 C CA . THR A 1 107 ? 13.862 -13.422 -16.564 1.00 79.12 107 THR A CA 1
ATOM 853 C C . THR A 1 107 ? 13.035 -14.346 -17.460 1.00 79.12 107 THR A C 1
ATOM 855 O O . THR A 1 107 ? 12.044 -14.906 -16.995 1.00 79.12 107 THR A O 1
ATOM 858 N N . THR A 1 108 ? 13.457 -14.539 -18.714 1.00 72.94 108 THR A N 1
ATOM 859 C CA . THR A 1 108 ? 12.806 -15.399 -19.704 1.00 72.94 108 THR A CA 1
ATOM 860 C C . THR A 1 108 ? 13.634 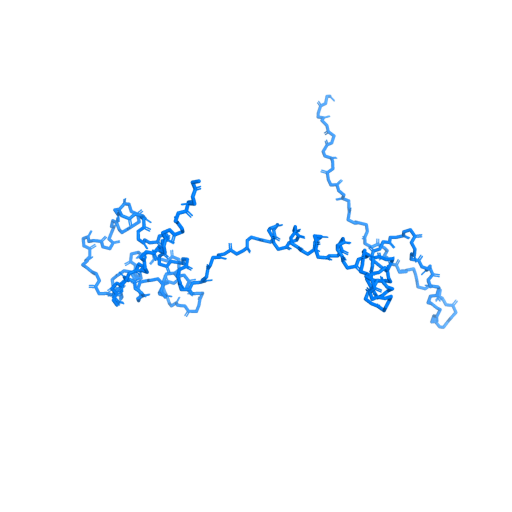-16.664 -19.937 1.00 72.94 108 THR A C 1
ATOM 862 O O . THR A 1 108 ? 14.859 -16.627 -20.052 1.00 72.94 108 THR A O 1
ATOM 865 N N . THR A 1 109 ? 12.969 -17.812 -20.034 1.00 68.19 109 THR A N 1
ATOM 866 C CA . THR A 1 109 ? 13.624 -19.110 -20.264 1.00 68.19 109 THR A CA 1
ATOM 867 C C . THR A 1 109 ? 14.235 -19.231 -21.661 1.00 68.19 109 THR A C 1
ATOM 869 O O . THR A 1 109 ? 15.228 -19.931 -21.825 1.00 68.19 109 THR A O 1
ATOM 872 N N . GLU A 1 110 ? 13.704 -18.504 -22.647 1.00 71.06 110 GLU A N 1
ATOM 873 C CA . GLU A 1 110 ? 14.176 -18.480 -24.044 1.00 71.06 110 GLU A CA 1
ATOM 874 C C . GLU A 1 110 ? 15.630 -18.005 -24.200 1.00 71.06 110 GLU A C 1
ATOM 876 O O . GLU A 1 110 ? 16.311 -18.427 -25.130 1.00 71.06 110 GLU A O 1
ATOM 881 N N . PHE A 1 111 ? 16.118 -17.163 -23.28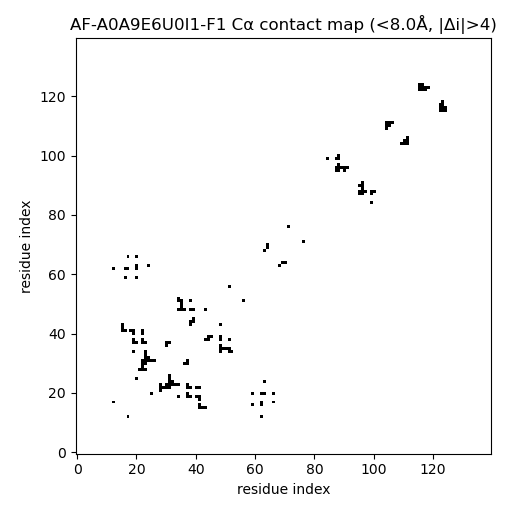1 1.00 62.44 111 PHE A N 1
ATOM 882 C CA . PHE A 1 111 ? 17.483 -16.617 -23.298 1.00 62.44 111 PHE A CA 1
ATOM 883 C C . PHE A 1 111 ? 18.321 -17.079 -22.100 1.00 62.44 111 PHE A C 1
ATOM 885 O O . PHE A 1 111 ? 19.424 -16.578 -21.875 1.00 62.44 111 PHE A O 1
ATOM 892 N N . SER A 1 112 ? 17.799 -18.015 -21.303 1.00 60.97 112 SER A N 1
ATOM 893 C CA . SER A 1 112 ? 18.535 -18.586 -20.182 1.00 60.97 112 SER A CA 1
ATOM 894 C C . SER A 1 112 ? 19.585 -19.560 -20.713 1.00 60.97 112 SER A C 1
ATOM 896 O O . SER A 1 112 ? 19.262 -20.648 -21.189 1.00 60.97 112 SER A O 1
ATOM 898 N N . GLU A 1 113 ? 20.857 -19.176 -20.627 1.00 57.84 113 GLU A N 1
ATOM 899 C CA . GLU A 1 113 ? 21.965 -20.098 -20.864 1.00 57.84 113 GLU A CA 1
ATOM 900 C C . GLU A 1 113 ? 21.941 -21.183 -19.782 1.00 57.84 113 GLU A C 1
ATOM 902 O O . GLU A 1 113 ? 22.037 -20.892 -18.586 1.00 57.84 113 GLU A O 1
ATOM 907 N N . LYS A 1 114 ? 21.794 -22.448 -20.194 1.00 56.59 114 LYS A N 1
ATOM 908 C CA . LYS A 1 114 ? 21.968 -23.591 -19.294 1.00 56.59 114 LYS A CA 1
ATOM 909 C C . LYS A 1 114 ? 23.422 -23.590 -18.829 1.00 56.59 114 LYS A C 1
ATOM 911 O O . LYS A 1 114 ? 24.318 -23.932 -19.593 1.00 56.59 114 LYS A O 1
ATOM 916 N N . GLN A 1 115 ? 23.654 -23.162 -17.594 1.00 53.47 115 GLN A N 1
ATOM 917 C CA . GLN A 1 115 ? 24.951 -23.316 -16.953 1.00 53.47 115 GLN A CA 1
ATOM 918 C C . GLN A 1 115 ? 25.016 -24.702 -16.320 1.00 53.47 115 GLN A C 1
ATOM 920 O O . GLN A 1 115 ? 24.303 -24.980 -15.355 1.00 53.47 115 GLN A O 1
ATOM 925 N N . ASP A 1 116 ? 25.886 -25.558 -16.852 1.00 49.09 116 ASP A N 1
ATOM 926 C CA . ASP A 1 116 ? 26.262 -26.803 -16.191 1.00 49.09 116 ASP A CA 1
ATOM 927 C C . ASP A 1 116 ? 27.147 -26.453 -14.990 1.00 49.09 116 ASP A C 1
ATOM 929 O O . ASP A 1 116 ? 28.346 -26.193 -15.114 1.00 49.09 116 ASP A O 1
ATOM 933 N N . ILE A 1 117 ? 26.541 -26.389 -13.804 1.00 53.28 117 ILE A N 1
ATOM 934 C CA . ILE A 1 117 ? 27.286 -26.236 -12.557 1.00 53.28 117 ILE A CA 1
ATOM 935 C C . ILE A 1 117 ? 27.858 -27.610 -12.212 1.00 53.28 117 ILE A C 1
ATOM 937 O O . ILE A 1 117 ? 27.142 -28.499 -11.746 1.00 53.28 117 ILE A O 1
ATOM 941 N N . VAL A 1 118 ? 29.156 -27.783 -12.458 1.00 56.16 118 VAL A N 1
ATOM 942 C CA . VAL A 1 118 ? 29.894 -28.990 -12.076 1.00 56.16 118 VAL A CA 1
ATOM 943 C C . VAL A 1 118 ? 30.548 -28.746 -10.718 1.00 56.16 118 VAL A C 1
ATOM 945 O O . VAL A 1 118 ? 31.388 -27.858 -10.576 1.00 56.16 118 VAL A O 1
ATOM 948 N N . SER A 1 119 ? 30.180 -29.540 -9.714 1.00 43.94 119 SER A N 1
ATOM 949 C CA . SER A 1 119 ? 30.900 -29.619 -8.441 1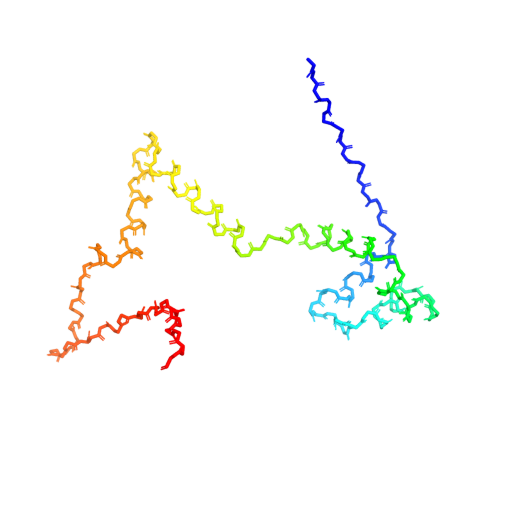.00 43.94 119 SER A CA 1
ATOM 950 C C . SER A 1 119 ? 31.383 -31.055 -8.273 1.00 43.94 119 SER A C 1
ATOM 952 O O . SER A 1 119 ? 30.584 -31.983 -8.318 1.00 43.94 119 SER A O 1
ATOM 954 N N . ASN A 1 120 ? 32.697 -31.255 -8.150 1.00 54.19 120 ASN A N 1
ATOM 955 C CA . ASN A 1 120 ? 33.320 -32.575 -7.964 1.00 54.19 120 ASN A CA 1
ATOM 956 C C . ASN A 1 120 ? 32.964 -33.653 -9.015 1.00 54.19 120 ASN A C 1
ATOM 958 O O . ASN A 1 120 ? 32.951 -34.838 -8.700 1.00 54.19 120 ASN A O 1
ATOM 962 N N . GLY A 1 121 ? 32.729 -33.267 -10.273 1.00 57.91 121 GLY A N 1
ATOM 963 C CA . GLY A 1 121 ? 32.490 -34.217 -11.369 1.00 57.91 121 GLY A CA 1
ATOM 964 C C . GLY A 1 121 ? 31.053 -34.734 -11.485 1.00 57.91 121 GLY A C 1
ATOM 965 O O . GLY A 1 121 ? 30.780 -35.512 -12.394 1.00 57.91 121 GLY A O 1
ATOM 966 N N . GLU A 1 122 ? 30.132 -34.268 -10.636 1.00 51.16 122 GLU A N 1
ATOM 967 C CA . GLU A 1 122 ? 28.696 -34.525 -10.774 1.00 51.16 122 GLU A CA 1
ATOM 968 C C . GLU A 1 122 ? 27.955 -33.254 -11.215 1.00 51.16 122 GLU A C 1
ATOM 970 O O . GLU A 1 122 ? 28.176 -32.152 -10.699 1.00 51.16 122 GLU A O 1
ATOM 975 N N . THR A 1 123 ? 27.079 -33.408 -12.211 1.00 47.06 123 THR A N 1
ATOM 976 C CA . THR A 1 123 ? 26.232 -32.334 -12.738 1.00 47.06 123 THR A CA 1
ATOM 977 C C . THR A 1 123 ? 25.074 -32.078 -11.781 1.00 47.06 123 THR A C 1
ATOM 979 O O . THR A 1 123 ? 24.216 -32.939 -11.589 1.00 47.06 123 THR A O 1
ATOM 982 N N . LEU A 1 124 ? 25.001 -30.873 -11.215 1.00 53.53 124 LEU A N 1
ATOM 983 C CA . LEU A 1 124 ? 23.835 -30.448 -10.448 1.00 53.53 124 LEU A CA 1
ATOM 984 C C . LEU A 1 124 ? 22.758 -29.959 -11.420 1.00 53.53 124 LEU A C 1
ATOM 986 O O . LEU A 1 124 ? 22.880 -28.888 -12.012 1.00 53.53 124 LEU A O 1
ATOM 990 N N . THR A 1 125 ? 21.684 -30.732 -11.590 1.00 48.91 125 THR A N 1
ATOM 991 C CA . THR A 1 125 ? 20.510 -30.268 -12.335 1.00 48.91 125 THR A CA 1
ATOM 992 C C . THR A 1 125 ? 19.861 -29.128 -11.559 1.00 48.91 125 THR A C 1
ATOM 994 O O . THR A 1 125 ? 19.227 -29.352 -10.525 1.00 48.91 125 THR A O 1
ATOM 997 N N . VAL A 1 126 ? 20.018 -27.895 -12.041 1.00 51.41 126 VAL A N 1
ATOM 998 C CA . VAL A 1 126 ? 19.296 -26.743 -11.500 1.00 51.41 126 VAL A CA 1
ATOM 999 C C . VAL A 1 126 ? 17.815 -26.970 -11.795 1.00 51.41 126 VAL A C 1
ATOM 1001 O O . VAL A 1 126 ? 17.383 -26.892 -12.946 1.00 51.41 126 VAL A O 1
ATOM 1004 N N . ALA A 1 127 ? 17.044 -27.321 -10.763 1.00 43.72 127 ALA A N 1
ATOM 1005 C CA . ALA A 1 127 ? 15.605 -27.505 -10.871 1.00 43.72 127 ALA A CA 1
ATOM 1006 C C . ALA A 1 127 ? 14.993 -26.202 -11.393 1.00 43.72 127 ALA A C 1
ATOM 1008 O O . ALA A 1 127 ? 14.952 -25.185 -10.697 1.00 43.72 127 ALA A O 1
ATOM 1009 N N . THR A 1 128 ? 14.558 -26.224 -12.648 1.00 45.88 128 THR A N 1
ATOM 1010 C CA . THR A 1 128 ? 13.799 -25.118 -13.217 1.00 45.88 128 THR A CA 1
ATOM 1011 C C . THR A 1 128 ? 12.443 -25.155 -12.520 1.00 45.88 128 THR A C 1
ATOM 1013 O O . THR A 1 128 ? 11.697 -26.119 -12.670 1.00 45.88 128 THR A O 1
ATOM 1016 N N . LEU A 1 129 ? 12.154 -24.164 -11.673 1.00 44.22 129 LEU A N 1
ATOM 1017 C CA . LEU A 1 129 ? 10.830 -23.995 -11.076 1.00 44.22 129 LEU A CA 1
ATOM 1018 C C . LEU A 1 129 ? 9.872 -23.573 -12.191 1.00 44.22 129 LEU A C 1
ATOM 1020 O O . LEU A 1 129 ? 9.698 -22.386 -12.466 1.00 44.22 129 LEU A O 1
ATOM 1024 N N . GLU A 1 130 ? 9.281 -24.555 -12.863 1.00 38.53 130 GLU A N 1
ATOM 1025 C CA . GLU A 1 130 ? 8.164 -24.324 -13.766 1.00 38.53 130 GLU A CA 1
ATOM 1026 C C . GLU A 1 130 ? 6.956 -23.897 -12.929 1.00 38.53 130 GLU A C 1
ATOM 1028 O O . GLU A 1 130 ? 6.344 -24.687 -12.208 1.00 38.53 130 GLU A O 1
ATOM 1033 N N . PHE A 1 131 ? 6.605 -22.614 -13.003 1.00 39.75 131 PHE A N 1
ATOM 1034 C CA . PHE A 1 131 ? 5.295 -22.170 -12.554 1.00 39.75 131 PHE A CA 1
ATOM 1035 C C . PHE A 1 131 ? 4.273 -22.677 -13.567 1.00 39.75 131 PHE A C 1
ATOM 1037 O O . PHE A 1 131 ? 4.045 -22.053 -14.603 1.00 39.75 131 PHE A O 1
ATOM 1044 N N . VAL A 1 132 ? 3.675 -23.829 -13.264 1.00 41.69 132 VAL A N 1
ATOM 1045 C CA . VAL A 1 132 ? 2.505 -24.341 -13.976 1.00 41.69 132 VAL A CA 1
ATOM 1046 C C . VAL A 1 132 ? 1.415 -23.274 -13.878 1.00 41.69 132 VAL A C 1
ATOM 1048 O O . VAL A 1 132 ? 0.860 -23.029 -12.805 1.00 41.69 132 VAL A O 1
ATOM 1051 N N . ASN A 1 133 ? 1.120 -22.609 -14.996 1.00 45.31 133 ASN A N 1
ATOM 1052 C CA . ASN A 1 133 ? -0.129 -21.875 -15.129 1.00 45.31 133 ASN A CA 1
ATOM 1053 C C . ASN A 1 133 ? -1.240 -22.921 -15.032 1.00 45.31 133 ASN A C 1
ATOM 1055 O O . ASN A 1 133 ? -1.369 -23.769 -15.911 1.00 45.31 133 ASN A O 1
ATOM 1059 N N . GLY A 1 134 ? -1.973 -22.906 -13.920 1.00 43.75 134 GLY A N 1
ATOM 1060 C CA . GLY A 1 134 ? -3.115 -23.780 -13.694 1.00 43.75 134 GLY A CA 1
ATOM 1061 C C . GLY A 1 134 ? -4.243 -23.457 -14.666 1.00 43.75 134 GLY A C 1
ATOM 1062 O O . GLY A 1 134 ? -5.180 -22.749 -14.307 1.00 43.75 134 GLY A O 1
ATOM 1063 N N . ASP A 1 135 ? -4.154 -23.986 -15.882 1.00 44.59 135 ASP A N 1
ATOM 1064 C CA . ASP A 1 135 ? -5.316 -24.218 -16.724 1.00 44.59 135 ASP A CA 1
ATOM 1065 C C . ASP A 1 135 ? -6.017 -25.471 -16.197 1.00 44.59 135 ASP A C 1
ATOM 1067 O O . ASP A 1 135 ? -5.569 -26.599 -16.397 1.00 44.59 135 ASP A O 1
ATOM 1071 N N . ASN A 1 136 ? -7.121 -25.256 -15.479 1.00 51.81 136 ASN A N 1
ATOM 1072 C CA . ASN A 1 136 ? -8.085 -26.304 -15.158 1.00 51.81 136 ASN A CA 1
ATOM 1073 C C . ASN A 1 136 ? -8.616 -26.915 -16.467 1.00 51.81 136 ASN A C 1
ATOM 1075 O O . ASN A 1 136 ? -9.296 -26.203 -17.219 1.00 51.81 136 ASN A O 1
ATOM 1079 N N . PRO A 1 137 ? -8.424 -28.219 -16.736 1.00 39.56 137 PRO A N 1
ATOM 1080 C CA . PRO A 1 137 ? -9.223 -28.894 -17.735 1.00 39.56 137 PRO A CA 1
ATOM 1081 C C . PRO A 1 137 ? -10.611 -29.167 -17.153 1.00 39.56 137 PRO A C 1
ATOM 1083 O O . PRO A 1 137 ? -10.776 -29.623 -16.023 1.00 39.56 137 PRO A O 1
ATOM 1086 N N . LYS A 1 138 ? -11.610 -28.816 -17.957 1.00 44.66 138 LYS A N 1
ATOM 1087 C CA . LYS A 1 138 ? -13.039 -28.975 -17.708 1.00 44.66 138 LYS A CA 1
ATOM 1088 C C . LYS A 1 138 ? -13.389 -30.449 -17.498 1.00 44.66 138 LYS A C 1
ATOM 1090 O O . LYS A 1 138 ? -12.932 -31.296 -18.259 1.00 44.66 138 LYS A O 1
ATOM 1095 N N . GLU A 1 139 ? -14.241 -30.710 -16.510 1.00 41.62 139 GLU A N 1
ATOM 1096 C CA . GLU A 1 139 ? -14.921 -31.992 -16.333 1.00 41.62 139 GLU A CA 1
ATOM 1097 C C . GLU A 1 139 ? -15.725 -32.349 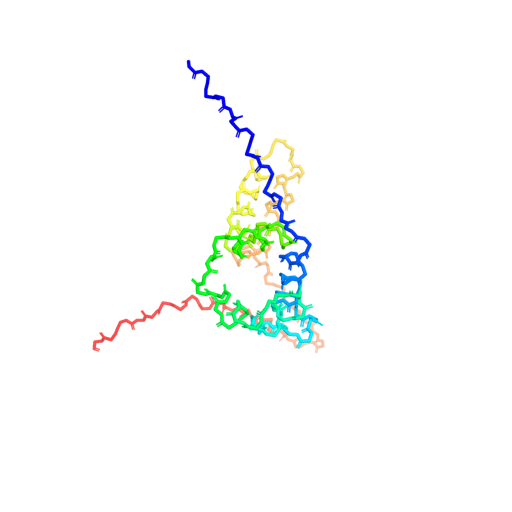-17.594 1.00 41.62 139 GLU A C 1
ATOM 1099 O O . GLU A 1 139 ? -16.484 -31.531 -18.127 1.00 41.62 139 GLU A O 1
ATOM 1104 N N . SER A 1 140 ? -15.554 -33.579 -18.070 1.00 40.41 140 SER A N 1
ATOM 1105 C CA . SER A 1 140 ? -16.507 -34.332 -18.891 1.00 40.41 140 SER A CA 1
ATOM 1106 C C . SER A 1 140 ? -16.321 -35.811 -18.598 1.00 40.41 140 SER A C 1
ATOM 1108 O O .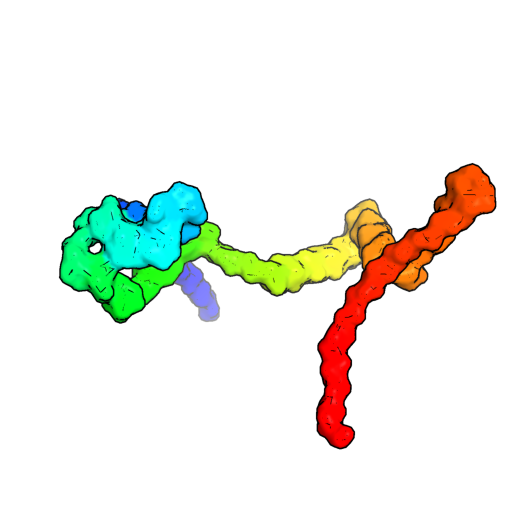 SER A 1 140 ? -15.146 -36.233 -18.506 1.00 40.41 140 SER A O 1
#

pLDDT: mean 75.17, std 19.61, range [37.19, 97.19]

Sequence (140 aa):
MTKSKQKAKEKEFTPQQIKFAMFYYLPDSPTYGNARQSALRAGFSDKYSRNITVKNLNWIKDVVLEIGGKGVTKDKLVRKAKKVLDKSLDSEDEKIAQDTAKFIAKTTTEFSEKQDIVSNGETLTVATLEFVNGDNPKES

Foldseek 3Di:
DDDDPPPPPDDDDDQLLLQLLCQAPPPPHPCHVPQLVSNVVSPHDNVCSVCVCPPDVPSNVVSCCVPVNNPQPPVNVVVVVVVVLVVQCVDPPPVSNVVSVVVVLCVDPVNDDPDQDDDPNDTDDPPDPPPPPPPDDDDD

Solvent-accessible surface area (backbone atoms only — not comparable to full-atom values): 8642 Å² total; per-residue (Å²): 136,84,81,76,81,74,76,74,78,81,80,84,73,53,74,44,57,51,43,20,48,50,24,26,72,35,81,89,30,98,28,41,78,32,60,42,58,10,24,44,76,30,70,44,54,68,79,51,18,77,38,46,84,75,55,64,53,63,62,62,56,50,51,44,38,67,74,71,37,75,79,71,49,69,66,60,51,52,56,49,50,52,57,49,54,56,52,32,51,73,35,90,52,60,65,55,15,50,55,44,48,52,53,52,37,69,74,32,76,92,61,51,77,87,75,83,50,68,60,95,88,44,78,56,79,77,78,76,84,75,78,74,78,84,74,79,80,78,92,129

Mean predicted aligned error: 16.47 Å

Secondary structure (DSSP, 8-state):
-------PPP-PPPHHHHHHHHHHH-TTSTTTT-HHHHHHHTT--HHHHTTTTTS-HHHHHHHHHHHS-S---HHHHHHHHHHHHHHHHT-SSHHHHHHHHHHHHHHSGGG-----EEETTEEE-----------PPPP-

Radius of gyration: 25.8 Å; Cα contacts (8 Å, |Δi|>4): 95; chains: 1; bounding box: 57×59×50 Å

Nearest PDB structures (foldseek):
  2ao9-assembly1_C  TM=3.648E-01  e=4.118E-01  Bacillus cereus ATCC 14579
  2ao9-assembly1_D  TM=3.399E-01  e=4.118E-01  Bacillus cereus ATCC 14579